Protein AF-A0A1I4LV04-F1 (afdb_monomer_lite)

Foldseek 3Di:
DAEQEQEWADDDAADAPVRDDPVNLCVRLVTLPVSSQCSQVVQLVPHDAFHKYKYKAFCCLVVVDGRCPSVNVSRVNSLVVQVVVLVVAHPDDDWDLPPPPDPPGGITIGMHTRHPDD

Radius of gyration: 15.08 Å; chains: 1; bounding box: 37×24×42 Å

Structure (mmCIF, N/CA/C/O backbone):
data_AF-A0A1I4LV04-F1
#
_entry.id   AF-A0A1I4LV04-F1
#
loop_
_atom_site.group_PDB
_atom_site.id
_atom_site.type_symbol
_atom_site.label_atom_id
_atom_site.label_alt_id
_atom_site.label_comp_id
_atom_site.label_asym_id
_atom_site.label_entity_id
_atom_site.label_seq_id
_atom_site.pdbx_PDB_ins_code
_atom_site.Cartn_x
_atom_site.Cartn_y
_atom_site.Cartn_z
_atom_site.occupancy
_atom_site.B_iso_or_equiv
_atom_site.auth_seq_id
_atom_site.auth_comp_id
_atom_site.auth_asym_id
_atom_site.auth_atom_id
_atom_site.pdbx_PDB_model_num
ATOM 1 N N . MET A 1 1 ? -9.173 13.937 14.554 1.00 56.97 1 MET A N 1
ATOM 2 C CA . MET A 1 1 ? -9.243 13.918 13.076 1.00 56.97 1 MET A CA 1
ATOM 3 C C . MET A 1 1 ? -10.493 13.158 12.699 1.00 56.97 1 MET A C 1
ATOM 5 O O . MET A 1 1 ? -10.690 12.079 13.248 1.00 56.97 1 MET A O 1
ATOM 9 N N . ASP A 1 2 ? -11.309 13.708 11.804 1.00 74.00 2 ASP A N 1
ATOM 10 C CA . ASP A 1 2 ? -12.638 13.147 11.518 1.00 74.00 2 ASP A CA 1
ATOM 11 C C . ASP A 1 2 ? -12.641 12.270 10.261 1.00 74.00 2 ASP A C 1
ATOM 13 O O . ASP A 1 2 ? -13.334 11.258 10.205 1.00 74.00 2 ASP A O 1
ATOM 17 N N . ILE A 1 3 ? -11.832 12.621 9.253 1.00 80.06 3 ILE A N 1
ATOM 18 C CA . ILE A 1 3 ? -11.728 11.880 7.991 1.00 80.06 3 ILE A CA 1
ATOM 19 C C . ILE A 1 3 ? -10.267 11.850 7.526 1.00 80.06 3 ILE A C 1
ATOM 21 O O . ILE A 1 3 ? -9.631 12.892 7.379 1.00 80.06 3 ILE A O 1
ATOM 25 N N . ILE A 1 4 ? -9.743 10.654 7.262 1.00 81.31 4 ILE A N 1
ATOM 26 C CA . ILE A 1 4 ? -8.439 10.418 6.634 1.00 81.31 4 ILE A CA 1
ATOM 27 C C . ILE A 1 4 ? -8.674 9.938 5.208 1.00 81.31 4 ILE A C 1
ATOM 29 O O . ILE A 1 4 ? -9.380 8.955 5.004 1.00 81.31 4 ILE A O 1
ATOM 33 N N . VAL A 1 5 ? -8.048 10.594 4.228 1.00 82.94 5 VAL A N 1
ATOM 34 C CA . VAL A 1 5 ? -8.093 10.179 2.820 1.00 82.94 5 VAL A CA 1
ATOM 35 C C . VAL A 1 5 ? -6.686 9.833 2.340 1.00 82.94 5 VAL A C 1
ATOM 37 O O . VAL A 1 5 ? -5.853 10.710 2.117 1.00 82.94 5 VAL A O 1
ATOM 40 N N . ALA A 1 6 ? -6.412 8.544 2.165 1.00 83.69 6 ALA A N 1
ATOM 41 C CA . ALA A 1 6 ? -5.164 8.038 1.614 1.00 83.69 6 ALA A CA 1
ATOM 42 C C . ALA A 1 6 ? -5.306 7.851 0.094 1.00 83.69 6 ALA A C 1
ATOM 44 O O . ALA A 1 6 ? -5.750 6.808 -0.383 1.00 83.69 6 ALA A O 1
ATOM 45 N N . ASN A 1 7 ? -4.946 8.892 -0.665 1.00 79.69 7 ASN A N 1
ATOM 46 C CA . ASN A 1 7 ? -5.018 8.906 -2.134 1.00 79.69 7 ASN A CA 1
ATOM 47 C C . ASN A 1 7 ? -3.650 8.877 -2.835 1.00 79.69 7 ASN A C 1
ATOM 49 O O . ASN A 1 7 ? -3.577 8.496 -4.002 1.00 79.69 7 ASN A O 1
ATOM 53 N N . ALA A 1 8 ? -2.580 9.290 -2.149 1.00 73.38 8 ALA A N 1
ATOM 54 C CA . ALA A 1 8 ? -1.271 9.473 -2.766 1.00 73.38 8 ALA A CA 1
ATOM 55 C C . ALA A 1 8 ? -0.839 8.221 -3.546 1.00 73.38 8 ALA A C 1
ATOM 57 O O . ALA A 1 8 ? -0.812 7.108 -3.018 1.00 73.38 8 ALA A O 1
ATOM 58 N N . GLY A 1 9 ? -0.538 8.419 -4.825 1.00 75.50 9 GLY A N 1
ATOM 59 C CA . GLY A 1 9 ? -0.024 7.377 -5.685 1.00 75.50 9 GLY A CA 1
ATOM 60 C C . GLY A 1 9 ? 0.479 7.951 -6.999 1.00 75.50 9 GLY A C 1
ATOM 61 O O . GLY A 1 9 ? -0.070 8.928 -7.505 1.00 75.50 9 GLY A O 1
ATOM 62 N N . VAL A 1 10 ? 1.523 7.339 -7.536 1.00 79.06 10 VAL A N 1
ATOM 63 C CA . VAL A 1 10 ? 2.020 7.594 -8.885 1.00 79.06 10 VAL A CA 1
ATOM 64 C C . VAL A 1 10 ? 1.814 6.348 -9.726 1.00 79.06 10 VAL A C 1
ATOM 66 O O . VAL A 1 10 ? 1.844 5.221 -9.227 1.00 79.06 10 VAL A O 1
ATOM 69 N N . GLU A 1 11 ? 1.559 6.554 -11.007 1.00 75.19 11 GLU A N 1
ATOM 70 C CA . GLU A 1 11 ? 1.403 5.475 -11.964 1.00 75.19 11 GLU A CA 1
ATOM 71 C C . GLU A 1 11 ? 2.650 5.407 -12.842 1.00 75.19 11 GLU A C 1
ATOM 73 O O . GLU A 1 11 ? 3.031 6.396 -13.467 1.00 75.19 11 GLU A O 1
ATOM 78 N N . VAL A 1 12 ? 3.284 4.237 -12.884 1.00 68.12 12 VAL A N 1
ATOM 79 C CA . VAL A 1 12 ? 4.266 3.904 -13.918 1.00 68.12 12 VAL A CA 1
ATOM 80 C C . VAL A 1 12 ? 3.538 3.010 -14.909 1.00 68.12 12 VAL A C 1
ATOM 82 O O . VAL A 1 12 ? 3.005 1.960 -14.546 1.00 68.12 12 VAL A O 1
ATOM 85 N N . VAL A 1 13 ? 3.415 3.494 -16.138 1.00 68.69 13 VAL A N 1
ATOM 86 C CA . VAL A 1 13 ? 2.543 2.915 -17.158 1.00 68.69 13 VAL A CA 1
ATOM 87 C C . VAL A 1 13 ? 3.389 2.052 -18.098 1.00 68.69 13 VAL A C 1
ATOM 89 O O . VAL A 1 13 ? 4.405 2.524 -18.595 1.00 68.69 13 VAL A O 1
ATOM 92 N N . TYR A 1 14 ? 2.929 0.827 -18.373 1.00 72.56 14 TYR A N 1
ATOM 93 C CA . TYR A 1 14 ? 3.451 -0.071 -19.415 1.00 72.56 14 TYR A CA 1
ATOM 94 C C . TYR A 1 14 ? 4.871 -0.610 -19.188 1.00 72.56 14 TYR A C 1
ATOM 96 O O . TYR A 1 14 ? 5.731 -0.487 -20.055 1.00 72.56 14 TYR A O 1
ATOM 104 N N . LEU A 1 15 ? 5.090 -1.279 -18.054 1.00 85.19 15 LEU A N 1
ATOM 105 C CA . LEU A 1 15 ? 6.309 -2.060 -17.821 1.00 85.19 15 LEU A CA 1
ATOM 106 C C . LEU A 1 15 ? 5.972 -3.561 -17.793 1.00 85.19 15 LEU A C 1
ATOM 108 O O . LEU A 1 15 ? 5.185 -3.971 -16.928 1.00 85.19 15 LEU A O 1
ATOM 112 N N . PRO A 1 16 ? 6.492 -4.388 -18.725 1.00 91.62 16 PRO A N 1
ATOM 113 C CA . PRO A 1 16 ? 6.285 -5.832 -18.689 1.00 91.62 16 PRO A CA 1
ATOM 114 C C . PRO A 1 16 ? 6.716 -6.407 -17.343 1.00 91.62 16 PRO A C 1
ATOM 116 O O . PRO A 1 16 ? 7.744 -6.024 -16.796 1.00 91.62 16 PRO A O 1
ATOM 119 N N . ALA A 1 17 ? 5.935 -7.345 -16.805 1.00 92.44 17 ALA A N 1
ATOM 120 C CA . ALA A 1 17 ? 6.160 -7.846 -15.449 1.00 92.44 17 ALA A CA 1
ATOM 121 C C . ALA A 1 17 ? 7.556 -8.467 -15.252 1.00 92.44 17 ALA A C 1
ATOM 123 O O . ALA A 1 17 ? 8.107 -8.400 -14.159 1.00 92.44 17 ALA A O 1
ATOM 124 N N . ILE A 1 18 ? 8.115 -9.053 -16.313 1.00 95.38 18 ILE A N 1
ATOM 125 C CA . ILE A 1 18 ? 9.438 -9.688 -16.309 1.00 95.38 18 ILE A CA 1
ATOM 126 C C . ILE A 1 18 ? 10.601 -8.690 -16.386 1.00 95.38 18 ILE A C 1
ATOM 128 O O . ILE A 1 18 ? 11.720 -9.060 -16.053 1.00 95.38 18 ILE A O 1
ATOM 132 N N . ASP A 1 19 ? 10.333 -7.448 -16.796 1.00 95.31 19 ASP A N 1
ATOM 133 C CA . ASP A 1 19 ? 11.341 -6.400 -16.995 1.00 95.31 19 ASP A CA 1
ATOM 134 C C . ASP A 1 19 ? 11.340 -5.375 -15.848 1.00 95.31 19 ASP A C 1
ATOM 136 O O . ASP A 1 19 ? 12.067 -4.384 -15.894 1.00 95.31 19 ASP A O 1
ATOM 140 N N . ILE A 1 20 ? 10.515 -5.589 -14.815 1.00 93.69 20 ILE A N 1
ATOM 141 C CA . ILE A 1 20 ? 10.474 -4.732 -13.627 1.00 93.69 20 ILE A CA 1
ATOM 142 C C . ILE A 1 20 ? 11.810 -4.828 -12.892 1.00 93.69 20 ILE A C 1
ATOM 144 O O . ILE A 1 20 ? 12.195 -5.901 -12.425 1.00 93.69 20 ILE A O 1
ATOM 148 N N . THR A 1 21 ? 12.483 -3.690 -12.734 1.00 95.38 21 THR A N 1
ATOM 149 C CA . THR A 1 21 ? 13.710 -3.609 -11.940 1.00 95.38 21 THR A CA 1
ATOM 150 C C . THR A 1 21 ? 13.406 -3.419 -10.451 1.00 95.38 21 THR A C 1
ATOM 152 O O . THR A 1 21 ? 12.310 -3.006 -10.062 1.00 95.38 21 THR A O 1
ATOM 155 N N . GLU A 1 22 ? 14.396 -3.680 -9.594 1.00 95.88 22 GLU A N 1
ATOM 156 C CA . GLU A 1 22 ? 14.294 -3.371 -8.160 1.00 95.88 22 GLU A CA 1
ATOM 157 C C . GLU A 1 22 ? 14.085 -1.868 -7.915 1.00 95.88 22 GLU A C 1
ATOM 159 O O . GLU A 1 22 ? 13.298 -1.492 -7.050 1.00 95.88 22 GLU A O 1
ATOM 164 N N . GLU A 1 23 ? 14.708 -1.002 -8.720 1.00 94.56 23 GLU A N 1
ATOM 165 C CA . GLU A 1 23 ? 14.540 0.451 -8.611 1.00 94.56 23 GLU A CA 1
ATOM 166 C C . GLU A 1 23 ? 13.098 0.884 -8.921 1.00 94.56 23 GLU A C 1
ATOM 168 O O . GLU A 1 23 ? 12.518 1.694 -8.189 1.00 94.56 23 GLU A O 1
ATOM 173 N N . ASP A 1 24 ? 12.488 0.313 -9.969 1.00 92.56 24 ASP A N 1
ATOM 174 C CA . ASP A 1 24 ? 11.077 0.551 -10.293 1.00 92.56 24 ASP A CA 1
ATOM 175 C C . ASP A 1 24 ? 10.178 0.135 -9.127 1.00 92.56 24 ASP A C 1
ATOM 177 O O . ASP A 1 24 ? 9.279 0.885 -8.722 1.00 92.56 24 ASP A O 1
ATOM 181 N N . TYR A 1 25 ? 10.444 -1.053 -8.570 1.00 93.81 25 TYR A N 1
ATOM 182 C CA . TYR A 1 25 ? 9.709 -1.599 -7.438 1.00 93.81 25 TYR A CA 1
ATOM 183 C C . TYR A 1 25 ? 9.803 -0.683 -6.220 1.00 93.81 25 TYR A C 1
ATOM 185 O O . TYR A 1 25 ? 8.773 -0.237 -5.708 1.00 93.81 25 TYR A O 1
ATOM 193 N N . ASP A 1 26 ? 11.020 -0.355 -5.789 1.00 94.56 26 ASP A N 1
ATOM 194 C CA . ASP A 1 26 ? 11.280 0.452 -4.601 1.00 94.56 26 ASP A CA 1
ATOM 195 C C . ASP A 1 26 ? 10.651 1.833 -4.711 1.00 94.56 26 ASP A C 1
ATOM 197 O O . ASP A 1 26 ? 10.000 2.303 -3.770 1.00 94.56 26 ASP A O 1
ATOM 201 N N . LYS A 1 27 ? 10.775 2.473 -5.876 1.00 91.19 27 LYS A N 1
ATOM 202 C CA . LYS A 1 27 ? 10.157 3.771 -6.139 1.00 91.19 27 LYS A CA 1
ATOM 203 C C . LYS A 1 27 ? 8.639 3.696 -6.004 1.00 91.19 27 LYS A C 1
ATOM 205 O O . LYS A 1 27 ? 8.046 4.517 -5.297 1.00 91.19 27 LYS A O 1
ATOM 210 N N . LEU A 1 28 ? 7.999 2.720 -6.653 1.00 91.12 28 LEU A N 1
ATOM 211 C CA . LEU A 1 28 ? 6.540 2.642 -6.677 1.00 91.12 28 LEU A CA 1
ATOM 212 C C . LEU A 1 28 ? 5.959 2.205 -5.329 1.00 91.12 28 LEU A C 1
ATOM 214 O O . LEU A 1 28 ? 5.008 2.819 -4.845 1.00 91.12 28 LEU A O 1
ATOM 218 N N . PHE A 1 29 ? 6.545 1.193 -4.688 1.00 93.81 29 PHE A N 1
ATOM 219 C CA . PHE A 1 29 ? 6.089 0.698 -3.388 1.00 93.81 29 PHE A CA 1
ATOM 220 C C . PHE A 1 29 ? 6.367 1.686 -2.258 1.00 93.81 29 PHE A C 1
ATOM 222 O O . PHE A 1 29 ? 5.548 1.810 -1.345 1.00 93.81 29 PHE A O 1
ATOM 229 N N . THR A 1 30 ? 7.459 2.451 -2.315 1.00 93.94 30 THR A N 1
ATOM 230 C CA . THR A 1 30 ? 7.704 3.507 -1.322 1.00 93.94 30 THR A CA 1
ATOM 231 C C . THR A 1 30 ? 6.591 4.555 -1.347 1.00 93.94 30 THR A C 1
ATOM 233 O O . THR A 1 30 ? 6.093 4.950 -0.290 1.00 93.94 30 THR A O 1
ATOM 236 N N . ILE A 1 31 ? 6.153 4.970 -2.537 1.00 89.50 31 ILE A N 1
ATOM 237 C CA . ILE A 1 31 ? 5.127 6.006 -2.688 1.00 89.50 31 ILE A CA 1
ATOM 238 C C . ILE A 1 31 ? 3.726 5.429 -2.439 1.00 89.50 31 ILE A C 1
ATOM 240 O O . ILE A 1 31 ? 3.018 5.881 -1.538 1.00 89.50 31 ILE A O 1
ATOM 244 N N . ASN A 1 32 ? 3.329 4.420 -3.214 1.00 90.62 32 ASN A N 1
ATOM 245 C CA . ASN A 1 32 ? 1.943 3.949 -3.277 1.00 90.62 32 ASN A CA 1
ATOM 246 C C . ASN A 1 32 ? 1.573 3.045 -2.101 1.00 90.62 32 ASN A C 1
ATOM 248 O O . ASN A 1 32 ? 0.427 3.056 -1.654 1.00 90.62 32 ASN A O 1
ATOM 252 N N . THR A 1 33 ? 2.529 2.253 -1.611 1.00 92.88 33 THR A N 1
ATOM 253 C CA . THR A 1 33 ? 2.282 1.260 -0.565 1.00 92.88 33 THR A CA 1
ATOM 254 C C . THR A 1 33 ? 2.696 1.793 0.795 1.00 92.88 33 THR A C 1
ATOM 256 O O . THR A 1 33 ? 1.839 1.974 1.654 1.00 92.88 33 THR A O 1
ATOM 259 N N . LYS A 1 34 ? 3.982 2.093 1.006 1.00 94.62 34 LYS A N 1
ATOM 260 C CA . LYS A 1 34 ? 4.496 2.526 2.313 1.00 94.62 34 LYS A CA 1
ATOM 261 C C . LYS A 1 34 ? 3.882 3.855 2.749 1.00 94.62 34 LYS A C 1
ATOM 263 O O . LYS A 1 34 ? 3.459 3.964 3.898 1.00 94.62 34 LYS A O 1
ATOM 268 N N . GLY A 1 35 ? 3.785 4.829 1.841 1.00 92.56 35 GLY A N 1
ATOM 269 C CA . GLY A 1 35 ? 3.117 6.105 2.104 1.00 92.56 35 GLY A CA 1
ATOM 270 C C . GLY A 1 35 ? 1.675 5.907 2.575 1.00 92.56 35 GLY A C 1
ATOM 271 O O . GLY A 1 35 ? 1.331 6.294 3.690 1.00 92.56 35 GLY A O 1
ATOM 272 N N . ALA A 1 36 ? 0.859 5.215 1.774 1.00 91.00 36 ALA A N 1
ATOM 273 C CA . ALA A 1 36 ? -0.533 4.932 2.120 1.00 91.00 36 ALA A CA 1
ATOM 274 C C . ALA A 1 36 ? -0.675 4.133 3.424 1.00 91.00 36 ALA A C 1
ATOM 276 O O . ALA A 1 36 ? -1.510 4.472 4.259 1.00 91.00 36 ALA A O 1
ATOM 277 N N . PHE A 1 37 ? 0.160 3.111 3.627 1.00 92.31 37 PHE A N 1
ATOM 278 C CA . PHE A 1 37 ? 0.145 2.273 4.823 1.00 92.31 37 PHE A CA 1
ATOM 279 C C . PHE A 1 37 ? 0.379 3.103 6.089 1.00 92.31 37 PHE A C 1
ATOM 281 O O . PHE A 1 37 ? -0.393 3.020 7.043 1.00 92.31 37 PHE A O 1
ATOM 288 N N . LEU A 1 38 ? 1.424 3.937 6.097 1.00 93.62 38 LEU A N 1
ATOM 289 C CA . LEU A 1 38 ? 1.757 4.772 7.251 1.00 93.62 38 LEU A CA 1
ATOM 290 C C . LEU A 1 38 ? 0.721 5.877 7.477 1.00 93.62 38 LEU A C 1
ATOM 292 O O . LEU A 1 38 ? 0.398 6.166 8.628 1.00 93.62 38 LEU A O 1
ATOM 296 N N . THR A 1 39 ? 0.152 6.454 6.413 1.00 91.25 39 THR A N 1
ATOM 297 C CA . THR A 1 39 ? -0.954 7.416 6.523 1.00 91.25 39 THR A CA 1
ATOM 298 C C . THR A 1 39 ? -2.191 6.778 7.144 1.00 91.25 39 THR A C 1
ATOM 300 O O . THR A 1 39 ? -2.763 7.344 8.071 1.00 91.25 39 THR A O 1
ATOM 303 N N . VAL A 1 40 ? -2.593 5.596 6.674 1.00 88.62 40 VAL A N 1
ATOM 304 C CA . VAL A 1 40 ? -3.757 4.871 7.197 1.00 88.62 40 VAL A CA 1
ATOM 305 C C . VAL A 1 40 ? -3.522 4.444 8.646 1.00 88.62 40 VAL A C 1
ATOM 307 O O . VAL A 1 40 ? -4.373 4.698 9.493 1.00 88.62 40 VAL A O 1
ATOM 310 N N . GLN A 1 41 ? -2.358 3.869 8.963 1.00 90.12 41 GLN A N 1
ATOM 311 C CA . GLN A 1 41 ? -2.022 3.459 10.329 1.00 90.12 41 GLN A CA 1
ATOM 312 C C . GLN A 1 41 ? -1.967 4.661 11.283 1.00 90.12 41 GLN A C 1
ATOM 314 O O . GLN A 1 41 ? -2.525 4.620 12.378 1.00 90.12 41 GLN A O 1
ATOM 319 N N . GLY A 1 42 ? -1.273 5.729 10.885 1.00 89.94 42 GLY A N 1
ATOM 320 C CA . GLY A 1 42 ? -1.180 6.956 11.668 1.00 89.94 42 GLY A CA 1
ATOM 321 C C . GLY A 1 42 ? -2.551 7.594 11.864 1.00 89.94 42 GLY A C 1
ATOM 322 O O . GLY A 1 42 ? -2.889 7.975 12.979 1.00 89.94 42 GLY A O 1
ATOM 323 N N . GLY A 1 43 ? -3.364 7.636 10.809 1.00 87.00 43 GLY A N 1
ATOM 324 C CA . GLY A 1 43 ? -4.737 8.114 10.859 1.00 87.00 43 GLY A CA 1
ATOM 325 C C . GLY A 1 43 ? -5.598 7.311 11.831 1.00 87.00 43 GLY A C 1
ATOM 326 O O . GLY A 1 43 ? -6.211 7.899 12.713 1.00 87.00 43 GLY A O 1
ATOM 327 N N . ALA A 1 44 ? -5.580 5.979 11.738 1.00 84.62 44 ALA A N 1
ATOM 328 C CA . ALA A 1 44 ? -6.334 5.096 12.627 1.00 84.62 44 ALA A CA 1
ATOM 329 C C . ALA A 1 44 ? -5.985 5.306 14.111 1.00 84.62 44 ALA A C 1
ATOM 331 O O . ALA A 1 44 ? -6.873 5.300 14.954 1.00 84.62 44 ALA A O 1
ATOM 332 N N . LYS A 1 45 ? -4.708 5.562 14.431 1.00 86.38 45 LYS A N 1
ATOM 333 C CA . LYS A 1 45 ? -4.250 5.841 15.806 1.00 86.38 45 LYS A CA 1
ATOM 334 C C . LYS A 1 45 ? -4.767 7.166 16.387 1.00 86.38 45 LYS A C 1
ATOM 336 O O . LYS A 1 45 ? -4.772 7.314 17.602 1.00 86.38 45 LYS A O 1
ATOM 341 N N . HIS A 1 46 ? -5.147 8.130 15.544 1.00 84.94 46 HIS A N 1
ATOM 342 C CA . HIS A 1 46 ? -5.551 9.488 15.956 1.00 84.94 46 HIS A CA 1
ATOM 343 C C . HIS A 1 46 ? -6.986 9.849 15.547 1.00 84.94 46 HIS A C 1
ATOM 345 O O . HIS A 1 46 ? -7.426 10.997 15.709 1.00 84.94 46 HIS A O 1
ATOM 351 N N . ALA A 1 47 ? -7.704 8.902 14.954 1.00 78.44 47 ALA A N 1
ATOM 352 C CA . ALA A 1 47 ? -9.097 9.069 14.614 1.00 78.44 47 ALA A CA 1
ATOM 353 C C . ALA A 1 47 ? -9.912 9.049 15.913 1.00 78.44 47 ALA A C 1
ATOM 355 O O . ALA A 1 47 ? -9.738 8.165 16.749 1.00 78.44 47 ALA A O 1
ATOM 356 N N . GLY A 1 48 ? -10.736 10.080 16.107 1.00 70.19 48 GLY A N 1
ATOM 357 C CA . GLY A 1 48 ? -11.640 10.139 17.253 1.00 70.19 48 GLY A CA 1
ATOM 358 C C . GLY A 1 48 ? -12.835 9.209 17.059 1.00 70.19 48 GLY A C 1
ATOM 359 O O . GLY A 1 48 ? -12.979 8.571 16.011 1.00 70.19 48 GLY A O 1
ATOM 360 N N . ASP A 1 49 ? -13.727 9.189 18.044 1.00 71.62 49 ASP A N 1
ATOM 361 C CA . ASP A 1 49 ? -15.020 8.522 17.914 1.00 71.62 49 ASP A CA 1
ATOM 362 C C . ASP A 1 49 ? -15.752 9.054 16.669 1.00 71.62 49 ASP A C 1
ATOM 364 O O . ASP A 1 49 ? -15.856 10.265 16.470 1.00 71.62 49 ASP A O 1
ATOM 368 N N . ASN A 1 50 ? -16.257 8.155 15.819 1.00 74.31 50 ASN A N 1
ATOM 369 C CA . ASN A 1 50 ? -16.863 8.451 14.508 1.00 74.31 50 ASN A CA 1
ATOM 370 C C . ASN A 1 50 ? -15.889 8.837 13.382 1.00 74.31 50 ASN A C 1
ATOM 372 O O . ASN A 1 50 ? -16.328 9.282 12.316 1.00 74.31 50 ASN A O 1
ATOM 376 N N . GLY A 1 51 ? -14.585 8.618 13.569 1.00 76.31 51 GLY A N 1
ATOM 377 C CA . GLY A 1 51 ? 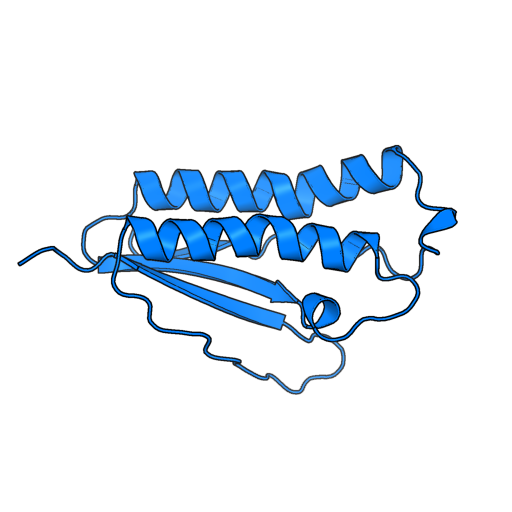-13.580 8.812 12.528 1.00 76.31 51 GLY A CA 1
ATOM 378 C C . GLY A 1 51 ? -13.779 7.903 11.307 1.00 76.31 51 GLY A C 1
ATOM 379 O O . GLY A 1 51 ? -14.258 6.771 11.409 1.00 76.31 51 GLY A O 1
ATOM 380 N N . ARG A 1 52 ? -13.394 8.391 10.124 1.00 80.81 52 ARG A N 1
ATOM 381 C CA . ARG A 1 52 ? -13.470 7.639 8.861 1.00 80.81 52 ARG A CA 1
ATOM 382 C C . ARG A 1 52 ? -12.116 7.556 8.180 1.00 80.81 52 ARG A C 1
ATOM 384 O O . ARG A 1 52 ? -11.396 8.545 8.090 1.00 80.81 52 ARG A O 1
ATOM 391 N N . ILE A 1 53 ? -11.801 6.390 7.636 1.00 81.56 53 ILE A N 1
ATOM 392 C CA . ILE A 1 53 ? -10.642 6.175 6.769 1.00 81.56 53 ILE A CA 1
ATOM 393 C C . ILE A 1 53 ? -11.169 5.890 5.372 1.00 81.56 53 ILE A C 1
ATOM 395 O O . ILE A 1 53 ? -12.046 5.050 5.217 1.00 81.56 53 ILE A O 1
ATOM 399 N N . ILE A 1 54 ? -10.636 6.582 4.372 1.00 83.81 54 ILE A N 1
ATOM 400 C CA . ILE A 1 54 ? -10.952 6.426 2.956 1.00 83.81 54 ILE A CA 1
ATOM 401 C C . ILE A 1 54 ? -9.636 6.168 2.224 1.00 83.81 54 ILE A C 1
ATOM 403 O O . ILE A 1 54 ? -8.736 7.004 2.240 1.00 83.81 54 ILE A O 1
ATOM 407 N N . TYR A 1 55 ? -9.508 5.021 1.574 1.00 85.44 55 TYR A N 1
ATOM 408 C CA . TYR A 1 55 ? -8.369 4.685 0.730 1.00 85.44 55 TYR A CA 1
ATOM 409 C C . TYR A 1 55 ? -8.787 4.662 -0.734 1.00 85.44 55 TYR A C 1
ATOM 411 O O . TYR A 1 55 ? -9.765 4.005 -1.098 1.00 85.44 55 TYR A O 1
ATOM 419 N N . ILE A 1 56 ? -8.028 5.373 -1.568 1.00 83.69 56 ILE A N 1
ATOM 420 C CA . ILE A 1 56 ? -8.255 5.413 -3.007 1.00 83.69 56 ILE A CA 1
ATOM 421 C C . ILE A 1 56 ? -7.353 4.386 -3.688 1.00 83.69 56 ILE A C 1
ATOM 423 O O . ILE A 1 56 ? -6.150 4.572 -3.907 1.00 83.69 56 ILE A O 1
ATOM 427 N N . SER A 1 57 ? -7.991 3.281 -4.017 1.00 80.94 57 SER A N 1
ATOM 428 C CA . SER A 1 57 ? -7.472 2.141 -4.741 1.00 80.94 57 SER A CA 1
ATOM 429 C C . SER A 1 57 ? -7.652 2.309 -6.259 1.00 80.94 57 SER A C 1
ATOM 431 O O . SER A 1 57 ? -8.013 3.383 -6.742 1.00 80.94 57 SER A O 1
ATOM 433 N N . SER A 1 58 ? -7.391 1.256 -7.034 1.00 81.25 58 SER A N 1
ATOM 434 C CA . SER A 1 58 ? -7.502 1.255 -8.498 1.00 81.25 58 SER A CA 1
ATOM 435 C C . SER A 1 58 ? -8.322 0.068 -8.997 1.00 81.25 58 SER A C 1
ATOM 437 O O . SER A 1 58 ? -8.261 -1.017 -8.418 1.00 81.25 58 SER A O 1
ATOM 439 N N . SER A 1 59 ? -9.036 0.240 -10.114 1.00 81.50 59 SER A N 1
ATOM 440 C CA . SER A 1 59 ? -9.676 -0.890 -10.801 1.00 81.50 59 SER A CA 1
ATOM 441 C C . SER A 1 59 ? -8.673 -1.903 -11.347 1.00 81.50 59 SER A C 1
ATOM 443 O O . SER A 1 59 ? -9.048 -3.047 -11.558 1.00 81.50 59 SER A O 1
ATOM 445 N N . THR A 1 60 ? -7.399 -1.534 -11.524 1.00 81.06 60 THR A N 1
ATOM 446 C CA . THR A 1 60 ? -6.334 -2.449 -11.983 1.00 81.06 60 THR A CA 1
ATOM 447 C C . THR A 1 60 ? -6.088 -3.630 -11.040 1.00 81.06 60 THR A C 1
ATOM 449 O O . THR A 1 60 ? -5.436 -4.598 -11.417 1.00 81.06 60 THR A O 1
ATOM 452 N N . ILE A 1 61 ? -6.631 -3.576 -9.820 1.00 80.62 61 ILE A N 1
ATOM 453 C CA . ILE A 1 61 ? -6.619 -4.692 -8.869 1.00 80.62 61 ILE A CA 1
ATOM 454 C C . ILE A 1 61 ? -7.605 -5.795 -9.275 1.00 80.62 61 ILE A C 1
ATOM 456 O O . ILE A 1 61 ? -7.353 -6.965 -9.007 1.00 80.62 61 ILE A O 1
ATOM 460 N N . THR A 1 62 ? -8.730 -5.440 -9.901 1.00 81.56 62 THR A N 1
ATOM 461 C CA . THR A 1 62 ? -9.734 -6.402 -10.389 1.00 81.56 62 THR A CA 1
ATOM 462 C C . THR A 1 62 ? -9.629 -6.631 -11.892 1.00 81.56 62 THR A C 1
ATOM 464 O O . THR A 1 62 ? -9.829 -7.744 -12.365 1.00 81.56 62 THR A O 1
ATOM 467 N N . ASN A 1 63 ? -9.279 -5.585 -12.636 1.00 83.94 63 ASN A N 1
ATOM 468 C CA . ASN A 1 63 ? -9.073 -5.607 -14.074 1.00 83.94 63 ASN A CA 1
ATOM 469 C C . ASN A 1 63 ? -7.581 -5.798 -14.339 1.00 83.94 63 ASN A C 1
ATOM 471 O O . ASN A 1 63 ? -6.816 -4.833 -14.367 1.00 83.94 63 ASN A O 1
ATOM 475 N N . ILE A 1 64 ? -7.167 -7.054 -14.500 1.00 85.81 64 ILE A N 1
ATOM 476 C CA . ILE A 1 64 ? -5.773 -7.399 -14.781 1.00 85.81 64 ILE A CA 1
ATOM 477 C C . ILE A 1 64 ? -5.429 -6.917 -16.194 1.00 85.81 64 ILE A C 1
ATOM 479 O O . ILE A 1 64 ? -6.010 -7.375 -17.175 1.00 85.81 64 ILE A O 1
ATOM 483 N N . LEU A 1 65 ? -4.486 -5.980 -16.280 1.00 86.12 65 LEU A N 1
ATOM 484 C CA . LEU A 1 65 ? -4.038 -5.362 -17.525 1.00 86.12 65 LEU A CA 1
ATOM 485 C C . LEU A 1 65 ? -2.539 -5.594 -17.722 1.00 86.12 65 LEU A C 1
ATOM 487 O O . LEU A 1 65 ? -1.747 -5.509 -16.777 1.00 86.12 65 LEU A O 1
ATOM 491 N N . GLU A 1 6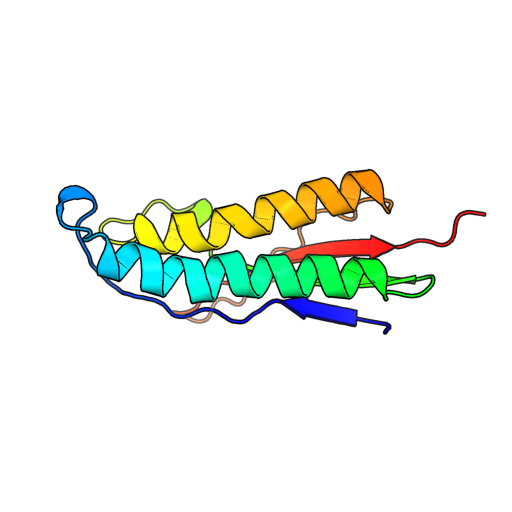6 ? -2.143 -5.845 -18.967 1.00 89.50 66 GLU A N 1
ATOM 492 C CA . GLU A 1 66 ? -0.736 -5.941 -19.348 1.00 89.50 66 GLU A CA 1
ATOM 493 C C . GLU A 1 66 ? 0.019 -4.656 -18.980 1.00 89.50 66 GLU A C 1
ATOM 495 O O . GLU A 1 66 ? -0.498 -3.540 -19.073 1.00 89.50 66 GLU A O 1
ATOM 500 N N . GLY A 1 67 ? 1.254 -4.811 -18.500 1.00 89.69 67 GLY A N 1
ATOM 501 C CA . GLY A 1 67 ? 2.088 -3.681 -18.093 1.00 89.69 67 GLY A CA 1
ATOM 502 C C . GLY A 1 67 ? 1.659 -2.973 -16.799 1.00 89.69 67 GLY A C 1
ATOM 503 O O . GLY A 1 67 ? 2.217 -1.924 -16.477 1.00 89.69 67 GLY A O 1
ATOM 504 N N . LYS A 1 68 ? 0.671 -3.506 -16.059 1.00 89.81 68 LYS A N 1
ATOM 505 C CA . LYS A 1 68 ? 0.178 -2.943 -14.783 1.00 89.81 68 LYS A CA 1
ATOM 506 C C . LYS A 1 68 ? 0.537 -3.768 -13.552 1.00 89.81 68 LYS A C 1
ATOM 508 O O . LYS A 1 68 ? 0.077 -3.432 -12.465 1.00 89.81 68 LYS A O 1
ATOM 513 N N . ALA A 1 69 ? 1.362 -4.807 -13.688 1.00 91.31 69 ALA A N 1
ATOM 514 C CA . ALA A 1 69 ? 1.685 -5.719 -12.589 1.00 91.31 69 ALA A CA 1
ATOM 515 C C . ALA A 1 69 ? 2.191 -4.974 -11.342 1.00 91.31 69 ALA A C 1
ATOM 517 O O . ALA A 1 69 ? 1.650 -5.158 -10.249 1.00 91.31 69 ALA A O 1
ATOM 518 N N . LEU A 1 70 ? 3.166 -4.074 -11.514 1.00 92.06 70 LEU A N 1
ATOM 519 C CA . LEU A 1 70 ? 3.735 -3.320 -10.399 1.00 92.06 70 LEU A CA 1
ATOM 520 C C . LEU A 1 70 ? 2.734 -2.328 -9.792 1.00 92.06 70 LEU A C 1
ATOM 522 O O . LEU A 1 70 ? 2.554 -2.283 -8.576 1.00 92.06 70 LEU A O 1
ATOM 526 N N . TYR A 1 71 ? 2.039 -1.565 -10.639 1.00 89.62 71 TYR A N 1
ATOM 527 C CA . TYR A 1 71 ? 1.061 -0.571 -10.199 1.00 89.62 71 TYR A CA 1
ATOM 528 C C . TYR A 1 71 ? -0.127 -1.204 -9.466 1.00 89.62 71 TYR A C 1
ATOM 530 O O . TYR A 1 71 ? -0.413 -0.810 -8.331 1.00 89.62 71 TYR A O 1
ATOM 538 N N . GLY A 1 72 ? -0.764 -2.216 -10.063 1.00 89.25 72 GLY A N 1
ATOM 539 C CA . GLY A 1 72 ? -1.890 -2.932 -9.463 1.00 89.25 72 GLY A CA 1
ATOM 540 C C . GLY A 1 72 ? -1.511 -3.554 -8.1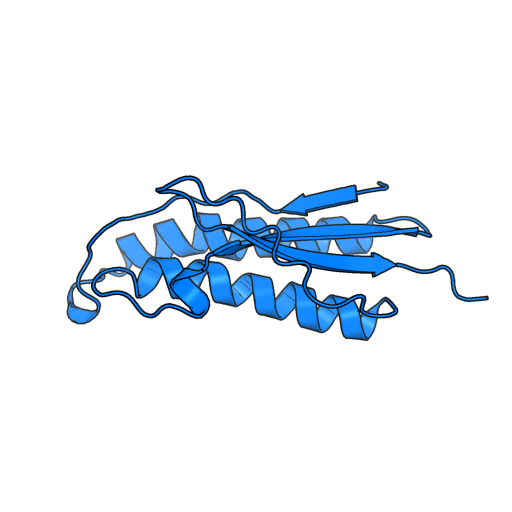19 1.00 89.25 72 GLY A C 1
ATOM 541 O O . GLY A 1 72 ? -2.214 -3.354 -7.128 1.00 89.25 72 GLY A O 1
ATOM 542 N N . SER A 1 73 ? -0.338 -4.194 -8.039 1.00 90.88 73 SER A N 1
ATOM 543 C CA . SER A 1 73 ? 0.178 -4.755 -6.780 1.00 90.88 73 SER A CA 1
ATOM 544 C C . SER A 1 73 ? 0.411 -3.678 -5.714 1.00 90.88 73 SER A C 1
ATOM 546 O O . SER A 1 73 ? 0.014 -3.849 -4.560 1.00 90.88 73 SER A O 1
ATOM 548 N N . SER A 1 74 ? 0.983 -2.529 -6.098 1.00 91.50 74 SER A N 1
ATOM 549 C CA . SER A 1 74 ? 1.271 -1.425 -5.170 1.00 91.50 74 SER A CA 1
ATOM 550 C C . SER A 1 74 ? 0.010 -0.796 -4.553 1.00 91.50 74 SER A C 1
ATOM 552 O O . SER A 1 74 ? 0.053 -0.303 -3.423 1.00 91.50 74 SER A O 1
ATOM 554 N N . LYS A 1 75 ? -1.118 -0.835 -5.279 1.00 87.38 75 LYS A N 1
ATOM 555 C CA . LYS A 1 75 ? -2.437 -0.365 -4.825 1.00 87.38 75 LYS A CA 1
ATOM 556 C C . LYS A 1 75 ? -3.208 -1.433 -4.037 1.00 87.38 75 LYS A C 1
ATOM 558 O O . LYS A 1 75 ? -4.000 -1.087 -3.163 1.00 87.38 75 LYS A O 1
ATOM 563 N N . LEU A 1 76 ? -2.953 -2.719 -4.290 1.00 88.75 76 LEU A N 1
ATOM 564 C CA . LEU A 1 76 ? -3.566 -3.831 -3.555 1.00 88.75 76 LEU A CA 1
ATOM 565 C C . LEU A 1 76 ? -3.052 -3.941 -2.113 1.00 88.75 76 LEU A C 1
ATOM 567 O O . LEU A 1 76 ? -3.844 -4.114 -1.189 1.00 88.75 76 LEU A O 1
ATOM 571 N N . ALA A 1 77 ? -1.743 -3.810 -1.901 1.00 90.38 77 ALA A N 1
ATOM 572 C CA . ALA A 1 77 ? -1.131 -3.994 -0.583 1.00 90.38 77 ALA A CA 1
ATOM 573 C C . ALA A 1 77 ? -1.746 -3.123 0.546 1.00 90.38 77 ALA A C 1
ATOM 575 O O . ALA A 1 77 ? -2.165 -3.675 1.565 1.00 90.38 77 ALA A O 1
ATOM 576 N N . PRO A 1 78 ? -1.866 -1.787 0.413 1.00 88.50 78 PRO A N 1
ATOM 577 C CA . PRO A 1 78 ? -2.493 -0.954 1.445 1.00 88.50 78 PRO A CA 1
ATOM 578 C C . PRO A 1 78 ? -4.022 -1.119 1.516 1.00 88.50 78 PRO A C 1
ATOM 580 O O . PRO A 1 78 ? -4.603 -0.858 2.566 1.00 88.50 78 PRO A O 1
ATOM 583 N N . MET A 1 79 ? -4.685 -1.588 0.450 1.00 86.06 79 MET A N 1
ATOM 584 C CA . MET A 1 79 ? -6.115 -1.922 0.493 1.00 86.06 79 MET A CA 1
ATOM 585 C C . MET A 1 79 ? -6.384 -3.031 1.515 1.00 86.06 79 MET A C 1
ATOM 587 O O . MET A 1 79 ? -7.310 -2.922 2.316 1.00 86.06 79 MET A O 1
ATOM 591 N N . TYR A 1 80 ? -5.524 -4.053 1.540 1.00 88.19 80 TYR A N 1
ATOM 592 C CA . TYR A 1 80 ? -5.621 -5.142 2.508 1.00 88.19 80 TYR A CA 1
ATOM 593 C C . TYR A 1 80 ? -5.502 -4.641 3.957 1.00 88.19 80 TYR A C 1
ATOM 595 O O . TYR A 1 80 ? -6.267 -5.069 4.818 1.00 88.19 80 TYR A O 1
ATOM 603 N N . LEU A 1 81 ? -4.608 -3.677 4.228 1.00 87.88 81 LEU A N 1
ATOM 604 C CA . LEU A 1 81 ? -4.518 -3.035 5.548 1.00 87.88 81 LEU A CA 1
ATOM 605 C C . LEU A 1 81 ? -5.851 -2.393 5.949 1.00 87.88 81 LEU A C 1
ATOM 607 O O . LEU A 1 81 ? -6.287 -2.552 7.084 1.00 87.88 81 LEU A O 1
ATOM 611 N N . VAL A 1 82 ? -6.486 -1.653 5.039 1.00 85.62 82 VAL A N 1
ATOM 612 C CA . VAL A 1 82 ? -7.754 -0.968 5.326 1.00 85.62 82 VAL A CA 1
ATOM 613 C C . VAL A 1 82 ? -8.855 -1.978 5.639 1.00 85.62 82 VAL A C 1
ATOM 615 O O . VAL A 1 82 ? -9.630 -1.751 6.563 1.00 85.62 82 VAL A O 1
ATOM 618 N N . GLU A 1 83 ? -8.904 -3.107 4.927 1.00 85.00 83 GLU A N 1
ATOM 619 C CA . GLU A 1 83 ? -9.857 -4.184 5.217 1.00 85.00 83 GLU A CA 1
ATOM 620 C C . GLU A 1 83 ? -9.613 -4.843 6.579 1.00 85.00 83 GLU A C 1
ATOM 622 O O . GLU A 1 83 ? -10.573 -5.125 7.297 1.00 85.00 83 GLU A O 1
ATOM 627 N N . VAL A 1 84 ? -8.350 -5.071 6.953 1.00 87.69 84 VAL A N 1
ATOM 628 C CA . VAL A 1 84 ? -7.992 -5.599 8.279 1.00 87.69 84 VAL A CA 1
ATOM 629 C C . VAL A 1 84 ? -8.382 -4.610 9.370 1.00 87.69 84 VAL A C 1
ATOM 631 O O . VAL A 1 84 ? -9.117 -4.981 10.280 1.00 87.69 84 VAL A O 1
ATOM 634 N N . LEU A 1 85 ? -7.989 -3.340 9.238 1.00 83.00 85 LEU A N 1
ATOM 635 C CA . LEU A 1 85 ? -8.361 -2.298 10.193 1.00 83.00 85 LEU A CA 1
ATOM 636 C C . LEU A 1 85 ? -9.876 -2.213 10.337 1.00 83.00 85 LEU A C 1
ATOM 638 O O . LEU A 1 85 ? -10.391 -2.209 11.446 1.00 83.00 85 LEU A O 1
ATOM 642 N N . ALA A 1 86 ? -10.622 -2.230 9.236 1.00 78.94 86 ALA A N 1
ATOM 64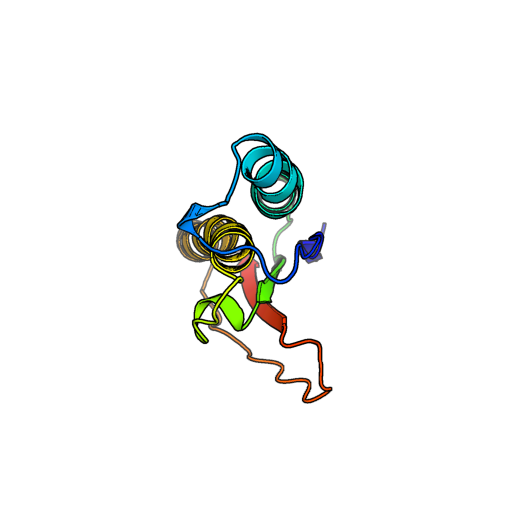3 C CA . ALA A 1 86 ? -12.072 -2.160 9.316 1.00 78.94 86 ALA A CA 1
ATOM 644 C C . ALA A 1 86 ? -12.692 -3.312 10.127 1.00 78.94 86 ALA A C 1
ATOM 646 O O . ALA A 1 86 ? -13.728 -3.102 10.746 1.00 78.94 86 ALA A O 1
ATOM 647 N N . LYS A 1 87 ? -12.061 -4.495 10.166 1.00 82.44 87 LYS A N 1
ATOM 648 C CA . LYS A 1 87 ? -12.471 -5.615 11.032 1.00 82.44 87 LYS A CA 1
ATOM 649 C C . LYS A 1 87 ? -12.030 -5.443 12.487 1.00 82.44 87 LYS A C 1
ATOM 651 O O . LYS A 1 87 ? -12.714 -5.933 13.378 1.00 82.44 87 LYS A O 1
ATOM 656 N N . GLU A 1 88 ? -10.895 -4.794 12.725 1.00 83.44 88 GLU A N 1
ATOM 657 C CA . GLU A 1 88 ? -10.338 -4.578 14.065 1.00 83.44 88 GLU A CA 1
ATOM 658 C C . GLU A 1 88 ? -11.036 -3.444 14.827 1.00 83.44 88 GLU A C 1
ATOM 660 O O . GLU A 1 88 ? -11.174 -3.532 16.044 1.00 83.44 88 GLU A O 1
ATOM 665 N N . ILE A 1 89 ? -11.458 -2.380 14.132 1.00 74.62 89 ILE A N 1
ATOM 666 C CA . ILE A 1 89 ? -11.845 -1.112 14.774 1.00 74.62 89 ILE A CA 1
ATOM 667 C C . ILE A 1 89 ? -13.272 -0.618 14.472 1.00 74.62 89 ILE A C 1
ATOM 669 O O . ILE A 1 89 ? -13.672 0.407 15.015 1.00 74.62 89 ILE A O 1
ATOM 673 N N . GLY A 1 90 ? -14.087 -1.292 13.653 1.00 64.19 90 GLY A N 1
ATOM 674 C CA . GLY A 1 90 ? -15.435 -0.781 13.367 1.00 64.19 90 GLY A CA 1
ATOM 675 C C . GLY A 1 90 ? -16.416 -1.761 12.733 1.00 64.19 90 GLY A C 1
ATOM 676 O O . GLY A 1 90 ? -16.083 -2.891 12.393 1.00 64.19 90 GLY A O 1
ATOM 677 N N . GLN A 1 91 ? -17.666 -1.318 12.557 1.00 55.25 91 GLN A N 1
ATOM 678 C CA . GLN A 1 91 ? -18.610 -2.019 11.685 1.00 55.25 91 GLN A CA 1
ATOM 679 C C . GLN A 1 91 ? -18.328 -1.628 10.233 1.00 55.25 91 GLN A C 1
ATOM 681 O O . GLN A 1 91 ? -18.424 -0.463 9.842 1.00 55.25 91 GLN A O 1
ATOM 686 N N . TYR A 1 92 ? -17.974 -2.627 9.433 1.00 47.34 92 TYR A N 1
ATOM 687 C CA . TYR A 1 92 ? -17.686 -2.498 8.011 1.00 47.34 92 TYR A CA 1
ATOM 688 C C . TYR A 1 92 ? -18.929 -2.026 7.237 1.00 47.34 92 TYR A C 1
ATOM 690 O O . TYR A 1 92 ? -19.914 -2.760 7.144 1.00 47.34 92 TYR A O 1
ATOM 698 N N . LYS A 1 93 ? -18.887 -0.829 6.633 1.00 41.66 93 LYS A N 1
ATOM 699 C CA . LYS A 1 93 ? -19.747 -0.515 5.481 1.00 41.66 93 LYS A CA 1
ATOM 700 C C . LYS A 1 93 ? -18.942 -0.743 4.209 1.00 41.66 93 LYS A C 1
ATOM 702 O O . LYS A 1 93 ? -17.991 -0.027 3.910 1.00 41.66 93 LYS A O 1
ATOM 707 N N . GLN A 1 94 ? -19.320 -1.816 3.530 1.00 42.47 94 GLN A N 1
ATOM 708 C CA . GLN A 1 94 ? -18.710 -2.335 2.319 1.00 42.47 94 GLN A CA 1
ATOM 709 C C . GLN A 1 94 ? -18.728 -1.311 1.179 1.00 42.47 94 GLN A C 1
ATOM 711 O O . GLN A 1 94 ? -19.728 -0.634 0.972 1.00 42.47 94 GLN A O 1
ATOM 716 N N . LEU A 1 95 ? -17.596 -1.263 0.469 1.00 44.69 95 LEU A N 1
ATOM 717 C CA . LEU A 1 95 ? -17.402 -0.896 -0.939 1.00 44.69 95 LEU A CA 1
ATOM 718 C C . LEU A 1 95 ? -18.537 -0.076 -1.574 1.00 44.69 95 LEU A C 1
ATOM 720 O O . LEU A 1 95 ? -19.455 -0.638 -2.165 1.00 44.69 95 LEU A O 1
ATOM 724 N N . GLU A 1 96 ? -18.409 1.248 -1.552 1.00 42.59 96 GLU A N 1
ATOM 725 C CA . GLU A 1 96 ? -19.084 2.080 -2.545 1.00 42.59 96 GLU A CA 1
ATOM 726 C C . GLU A 1 96 ? -18.112 2.283 -3.709 1.00 42.59 96 GLU A C 1
ATOM 728 O O . GLU A 1 96 ? -17.147 3.049 -3.642 1.00 42.59 96 GLU A O 1
ATOM 733 N N . GLU A 1 97 ? -18.339 1.529 -4.781 1.00 40.75 97 GLU A N 1
ATOM 734 C CA . GLU A 1 97 ? -17.797 1.857 -6.090 1.00 40.75 97 GLU A CA 1
ATOM 735 C C . GLU A 1 97 ? -18.443 3.173 -6.531 1.00 40.75 97 GLU A C 1
ATOM 737 O O . GLU A 1 97 ? -19.537 3.192 -7.089 1.00 40.75 97 GLU A O 1
ATOM 742 N N . ILE A 1 98 ? -17.783 4.302 -6.266 1.00 42.47 98 ILE A N 1
ATOM 743 C CA . ILE A 1 98 ? -18.108 5.535 -6.982 1.00 42.47 98 ILE A CA 1
ATOM 744 C C . ILE A 1 98 ? -17.446 5.407 -8.350 1.00 42.47 98 ILE A C 1
ATOM 746 O O . ILE A 1 98 ? -16.333 5.881 -8.574 1.00 42.47 98 ILE A O 1
ATOM 750 N N . GLY A 1 99 ? -18.126 4.682 -9.238 1.00 33.84 99 GLY A N 1
ATOM 751 C CA . GLY A 1 99 ? -17.800 4.595 -10.651 1.00 33.84 99 GLY A CA 1
ATOM 752 C C . GLY A 1 99 ? -17.974 5.969 -11.279 1.00 33.84 99 GLY A C 1
ATOM 753 O O . GLY A 1 99 ? -19.043 6.313 -11.774 1.00 33.84 99 GLY A O 1
ATOM 754 N N . MET A 1 100 ? -16.931 6.789 -11.215 1.00 32.03 100 MET A N 1
ATOM 755 C CA . MET A 1 100 ? -16.852 7.996 -12.017 1.00 32.03 100 MET A CA 1
ATOM 756 C C . MET A 1 100 ? -16.344 7.554 -13.390 1.00 32.03 100 MET A C 1
ATOM 758 O O . MET A 1 100 ? -15.141 7.387 -13.586 1.00 32.03 100 MET A O 1
ATOM 762 N N . ASP A 1 101 ? -17.276 7.279 -14.309 1.00 30.95 101 ASP A N 1
ATOM 763 C CA . ASP A 1 101 ? -16.980 6.960 -15.709 1.00 30.95 101 ASP A CA 1
ATOM 764 C C . ASP A 1 101 ? -16.442 8.217 -16.405 1.00 30.95 101 ASP A C 1
ATOM 766 O O . ASP A 1 101 ? -17.149 8.979 -17.063 1.00 30.95 101 ASP A O 1
ATOM 770 N N . ILE A 1 102 ? -15.166 8.487 -16.153 1.00 36.56 102 ILE A N 1
ATOM 771 C CA . ILE A 1 102 ? -14.356 9.428 -16.904 1.00 36.56 102 ILE A CA 1
ATOM 772 C C . ILE A 1 102 ? -13.119 8.641 -17.311 1.00 36.56 102 ILE A C 1
ATOM 774 O O . ILE A 1 102 ? -12.192 8.451 -16.520 1.00 36.56 102 ILE A O 1
ATOM 778 N N . GLN A 1 103 ? -13.104 8.144 -18.547 1.00 34.59 103 GLN A N 1
ATOM 779 C CA . GLN A 1 103 ? -11.861 7.703 -19.179 1.00 34.59 103 GLN A CA 1
ATOM 780 C C . GLN A 1 103 ? -10.836 8.844 -18.990 1.00 34.59 103 GLN A C 1
ATOM 782 O O . GLN A 1 103 ? -11.109 9.950 -19.464 1.00 34.59 103 GLN A O 1
ATOM 787 N N . PRO A 1 104 ? -9.726 8.653 -18.241 1.00 43.53 104 PRO A N 1
ATOM 788 C CA . PRO A 1 104 ? -9.000 7.400 -18.012 1.00 43.53 104 PRO A CA 1
ATOM 789 C C . PRO A 1 104 ? -8.862 6.926 -16.539 1.00 43.53 104 PRO A C 1
ATOM 791 O O . PRO A 1 104 ? -8.068 6.022 -16.277 1.00 43.53 104 PRO A O 1
ATOM 794 N N . LEU A 1 105 ? -9.571 7.485 -15.551 1.00 41.69 105 LEU A N 1
ATOM 795 C CA . LEU A 1 105 ? -9.212 7.309 -14.131 1.00 41.69 105 LEU A CA 1
ATOM 796 C C . LEU A 1 105 ? -10.178 6.389 -13.365 1.00 41.69 105 LEU A C 1
ATOM 798 O O . LEU A 1 105 ? -11.085 6.835 -12.671 1.00 41.69 105 LEU A O 1
ATOM 802 N N . HIS A 1 106 ? -9.960 5.078 -13.446 1.00 55.53 106 HIS A N 1
ATOM 803 C CA . HIS A 1 106 ? -10.757 4.114 -12.687 1.00 55.53 106 HIS A CA 1
ATOM 804 C C . HIS A 1 106 ? -10.238 3.984 -11.241 1.00 55.53 106 HIS A C 1
ATOM 806 O O . HIS A 1 106 ? -9.324 3.201 -10.948 1.00 55.53 106 HIS A O 1
ATOM 812 N N . LEU A 1 107 ? -10.818 4.769 -10.334 1.00 54.03 107 LEU A N 1
ATOM 813 C CA . LEU A 1 107 ? -10.506 4.767 -8.903 1.00 54.03 107 LEU A CA 1
ATOM 814 C C . LEU A 1 107 ? -11.514 3.908 -8.137 1.00 54.03 107 LEU A C 1
ATOM 816 O O . LEU A 1 107 ? -12.710 3.947 -8.406 1.00 54.03 107 LEU A O 1
ATOM 820 N N . ARG A 1 108 ? -11.033 3.152 -7.148 1.00 63.31 108 ARG A N 1
ATOM 821 C CA . ARG A 1 108 ? -11.884 2.360 -6.250 1.00 63.31 108 ARG A CA 1
ATOM 822 C C . ARG A 1 108 ? -11.766 2.902 -4.835 1.00 63.31 108 ARG A C 1
ATOM 824 O O . ARG A 1 108 ? -10.658 3.035 -4.334 1.00 63.31 108 ARG A O 1
ATOM 831 N N . ILE A 1 109 ? -12.883 3.195 -4.179 1.00 60.09 109 ILE A N 1
ATOM 832 C CA . ILE A 1 109 ? -12.879 3.742 -2.820 1.00 60.09 109 ILE A CA 1
ATOM 833 C C . ILE A 1 109 ? -13.117 2.613 -1.816 1.00 60.09 109 ILE A C 1
ATOM 835 O O . ILE A 1 109 ? -14.072 1.849 -1.934 1.00 60.09 109 ILE A O 1
ATOM 839 N N . VAL A 1 110 ? -12.242 2.503 -0.818 1.00 63.12 110 VAL A N 1
ATOM 840 C CA . VAL A 1 110 ? -12.425 1.603 0.329 1.00 63.12 110 VAL A CA 1
ATOM 841 C C . VAL A 1 110 ? -12.536 2.448 1.585 1.00 63.12 110 VAL A C 1
ATOM 843 O O . VAL A 1 110 ? -11.685 3.305 1.808 1.00 63.12 110 VAL A O 1
ATOM 846 N N . SER A 1 111 ? -13.575 2.228 2.397 1.00 61.62 111 SER A N 1
ATOM 847 C CA . SER A 1 111 ? -13.790 3.009 3.617 1.00 61.62 111 SER A CA 1
ATOM 848 C C . SER A 1 111 ? -13.959 2.153 4.870 1.00 61.62 111 SER A C 1
ATOM 850 O O . SER A 1 111 ? -14.515 1.058 4.807 1.00 61.62 111 SER A O 1
ATOM 852 N N . ALA A 1 112 ? -13.493 2.672 6.005 1.00 61.78 112 ALA A N 1
ATOM 853 C CA . ALA A 1 112 ? -13.713 2.121 7.338 1.00 61.78 112 ALA A CA 1
ATOM 854 C C . ALA A 1 112 ? -14.254 3.226 8.256 1.00 61.78 112 ALA A C 1
ATOM 856 O O . ALA A 1 112 ? -13.763 4.356 8.207 1.00 61.78 112 ALA A O 1
ATOM 857 N N . ALA A 1 113 ? -15.255 2.912 9.081 1.00 59.66 113 ALA A N 1
ATOM 858 C CA . ALA A 1 113 ? -15.839 3.844 10.044 1.00 59.66 113 ALA A CA 1
ATOM 859 C C . ALA A 1 113 ? -15.631 3.333 11.473 1.00 59.66 113 ALA A C 1
ATOM 861 O O . ALA A 1 113 ? -15.973 2.193 11.782 1.00 59.66 113 ALA A O 1
ATOM 862 N N . LEU A 1 114 ? -15.098 4.194 12.334 1.00 61.41 114 LEU A N 1
ATOM 863 C CA . LEU A 1 114 ? -14.931 3.968 13.767 1.00 61.41 114 LEU A CA 1
ATOM 864 C C . LEU A 1 114 ? -16.226 4.351 14.475 1.00 61.41 114 LEU A C 1
ATOM 866 O O . LEU A 1 114 ? -16.431 5.521 14.767 1.00 61.41 114 LEU A O 1
ATOM 870 N N . LEU A 1 115 ? -17.137 3.412 14.715 1.00 54.62 115 LEU A N 1
ATOM 871 C CA . LEU A 1 115 ? -18.330 3.718 15.512 1.00 54.62 115 LEU A CA 1
ATOM 872 C C . LEU A 1 115 ? -17.967 3.713 16.998 1.00 54.62 115 LEU A C 1
ATOM 874 O O . LEU A 1 115 ? -17.237 2.832 17.446 1.00 54.62 115 LEU A O 1
ATOM 878 N N . SER A 1 116 ? -18.498 4.667 17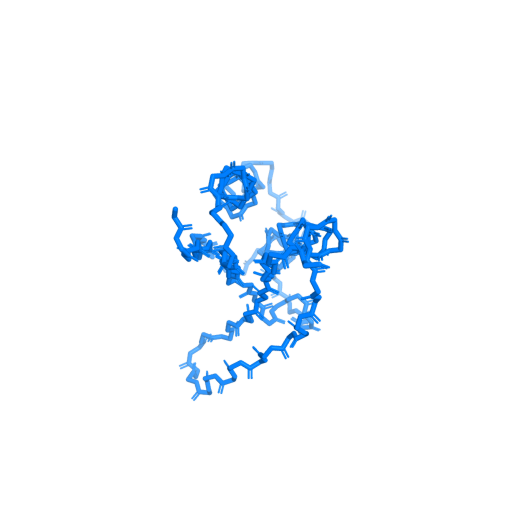.763 1.00 48.31 116 SER A N 1
ATOM 879 C CA . SER A 1 116 ? -18.401 4.627 19.222 1.00 48.31 116 SER A CA 1
ATOM 880 C C . SER A 1 116 ? -19.086 3.360 19.742 1.00 48.31 116 SER A C 1
ATOM 882 O O . SER A 1 116 ? -20.271 3.152 19.468 1.00 48.31 116 SER A O 1
ATOM 884 N N . SER A 1 117 ? -18.362 2.531 20.492 1.00 47.38 117 SER A N 1
ATOM 885 C CA . SER A 1 117 ? -18.944 1.418 21.245 1.00 47.38 117 SER A CA 1
ATOM 886 C C . SER A 1 117 ? -19.965 1.984 22.235 1.00 47.38 117 SER A C 1
ATOM 888 O O . SER A 1 117 ? -19.575 2.688 23.166 1.00 47.38 117 SER A O 1
ATOM 890 N N . CYS A 1 118 ? -21.253 1.724 22.015 1.00 37.31 118 CYS A N 1
ATOM 891 C CA . CYS A 1 118 ? -22.288 1.933 23.025 1.00 37.31 118 CYS A CA 1
ATOM 892 C C . CYS A 1 118 ? -22.590 0.611 23.726 1.00 37.31 118 CYS A C 1
AT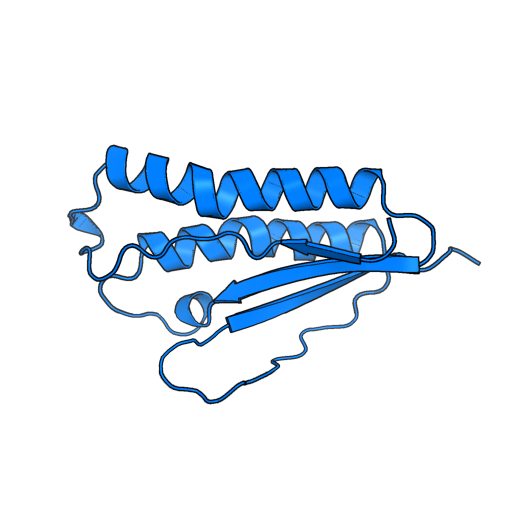OM 894 O O . CYS A 1 118 ? -22.563 -0.431 23.030 1.00 37.31 118 CYS A O 1
#

InterPro domains:
  IPR002347 Short-chain dehydrogenase/reductase SDR [PF00106] (2-93)
  IPR036291 NAD(P)-binding domain superfamily [SSF51735] (2-92)

Sequence (118 aa):
MDIIVANAGVEVVYLPAIDITEEDYDKLFTINTKGAFLTVQGGAKHAGDNGRIIYISSSTITNILEGKALYGSSKLAPMYLVEVLAKEIGQYKQLEEIGMDIQPLHLRIVSAALLSSC

pLDDT: mean 76.31, std 17.99, range [30.95, 95.88]

Organism: NCBI:txid266892

Secondary structure (DSSP, 8-state):
--EEEE----------GGG--HHHHHHHHIIIIIIHHHHHHHHHHH--TT-EEEEEEEGGGTS--TT-HHHHHHHHHHHHHHHHHHHHHS------------TT--EEEEEEE-----